Protein AF-A0A356QE38-F1 (afdb_monomer_lite)

Sequence (37 aa):
MAQAPLQVVWFKRDLRIHDHAPLANAAAAGPVLPLFA

Foldseek 3Di:
DDDQDEAEAECEVNPDPPPDVSNVVRVVRHHYDY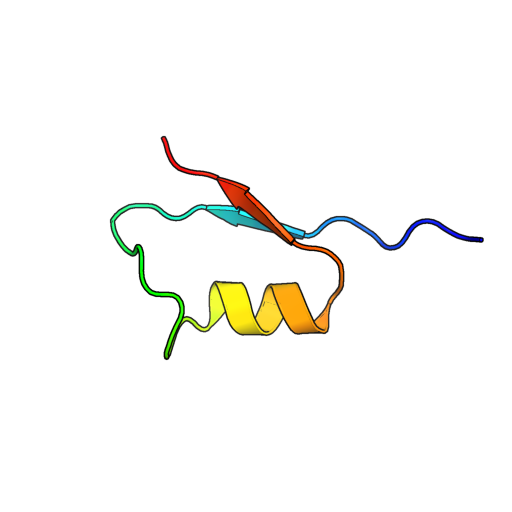DYD

Structure (mmCIF, N/CA/C/O backbone):
data_AF-A0A356QE38-F1
#
_entry.id   AF-A0A356QE38-F1
#
loop_
_atom_site.group_PDB
_atom_site.id
_atom_site.type_symbol
_atom_site.label_atom_id
_atom_site.label_alt_id
_atom_site.label_comp_id
_atom_site.label_asym_id
_atom_site.label_entity_id
_atom_site.label_seq_id
_atom_site.pdbx_PDB_ins_code
_atom_site.Cartn_x
_atom_site.Cartn_y
_atom_site.Cartn_z
_atom_site.occupancy
_atom_site.B_iso_or_equiv
_atom_site.auth_seq_id
_atom_site.auth_comp_id
_atom_site.auth_asym_id
_atom_site.auth_atom_id
_atom_site.pdbx_PDB_model_num
ATOM 1 N N . MET A 1 1 ? -19.018 3.960 16.623 1.00 52.94 1 MET A N 1
ATOM 2 C CA . MET A 1 1 ? -18.355 3.055 15.660 1.00 52.94 1 MET A CA 1
ATOM 3 C C . MET A 1 1 ? -16.867 3.189 15.923 1.00 52.94 1 MET A C 1
ATOM 5 O O . MET A 1 1 ? -16.402 4.319 15.969 1.00 52.94 1 MET A O 1
ATOM 9 N N . ALA A 1 2 ? -16.160 2.106 16.249 1.00 67.69 2 ALA A N 1
ATOM 10 C CA . ALA A 1 2 ? -14.722 2.195 16.503 1.00 67.69 2 ALA A CA 1
ATOM 11 C C . ALA A 1 2 ? -14.004 2.540 15.188 1.00 67.69 2 ALA A C 1
ATOM 13 O O . ALA A 1 2 ? -14.284 1.923 14.162 1.00 67.69 2 ALA A O 1
ATOM 14 N N . G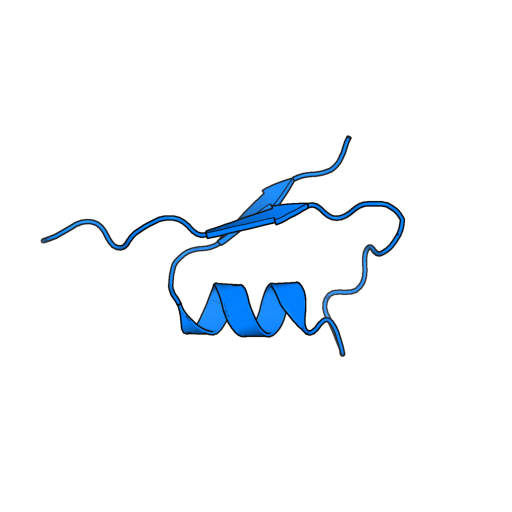LN A 1 3 ? -13.130 3.544 15.208 1.00 79.69 3 GLN A N 1
ATOM 15 C CA . GLN A 1 3 ? -12.353 3.936 14.036 1.00 79.69 3 GLN A CA 1
ATOM 16 C C . GLN A 1 3 ? -11.320 2.838 13.745 1.00 79.69 3 GLN A C 1
ATOM 18 O O . GLN A 1 3 ? -10.494 2.532 14.604 1.00 79.69 3 GLN A O 1
ATOM 23 N N . ALA A 1 4 ? -11.369 2.235 12.555 1.00 83.75 4 ALA A N 1
ATOM 24 C CA . ALA A 1 4 ? -10.345 1.285 12.128 1.00 83.75 4 ALA A CA 1
ATOM 25 C C . ALA A 1 4 ? -8.975 1.992 12.023 1.00 83.75 4 ALA A C 1
ATOM 27 O O . ALA A 1 4 ? -8.929 3.150 11.590 1.00 83.75 4 ALA A O 1
ATOM 28 N N . PRO A 1 5 ? -7.865 1.335 12.410 1.00 91.00 5 PRO A N 1
ATOM 29 C CA . PRO A 1 5 ? -6.536 1.931 12.330 1.00 91.00 5 PRO A CA 1
ATOM 30 C C . PRO A 1 5 ? -6.167 2.237 10.873 1.00 91.00 5 PRO A C 1
ATOM 32 O O . PRO A 1 5 ? -6.239 1.366 10.003 1.00 91.00 5 PRO A O 1
ATOM 35 N N . LEU A 1 6 ? -5.765 3.483 10.617 1.00 95.75 6 LEU A N 1
ATOM 36 C CA . LEU A 1 6 ? -5.361 3.958 9.295 1.00 95.75 6 LEU A CA 1
ATOM 37 C C . LEU A 1 6 ? -4.008 3.352 8.898 1.00 95.75 6 LEU A C 1
ATOM 39 O O . LEU A 1 6 ? -3.036 3.446 9.647 1.00 95.75 6 LEU A O 1
ATOM 43 N N . GLN A 1 7 ? -3.943 2.772 7.706 1.00 97.62 7 GLN A N 1
ATOM 44 C CA . GLN A 1 7 ? -2.733 2.197 7.129 1.00 97.62 7 GLN A CA 1
ATOM 45 C C . GLN A 1 7 ? -2.033 3.235 6.254 1.00 97.62 7 GLN A C 1
ATOM 47 O O . GLN A 1 7 ? -2.670 3.860 5.413 1.00 97.62 7 GLN A O 1
ATOM 52 N N . VAL A 1 8 ? -0.725 3.415 6.410 1.00 97.12 8 VAL A N 1
ATOM 53 C CA . VAL A 1 8 ? 0.048 4.369 5.601 1.00 97.12 8 VAL A CA 1
ATOM 54 C C . VAL A 1 8 ? 0.892 3.609 4.587 1.00 97.12 8 VAL A C 1
ATOM 56 O O . VAL A 1 8 ? 1.665 2.728 4.961 1.00 97.12 8 VAL A O 1
ATOM 59 N N . VAL A 1 9 ? 0.774 3.964 3.307 1.00 97.81 9 VAL A N 1
ATOM 60 C CA . VAL A 1 9 ? 1.561 3.356 2.223 1.00 97.81 9 VAL A CA 1
ATOM 61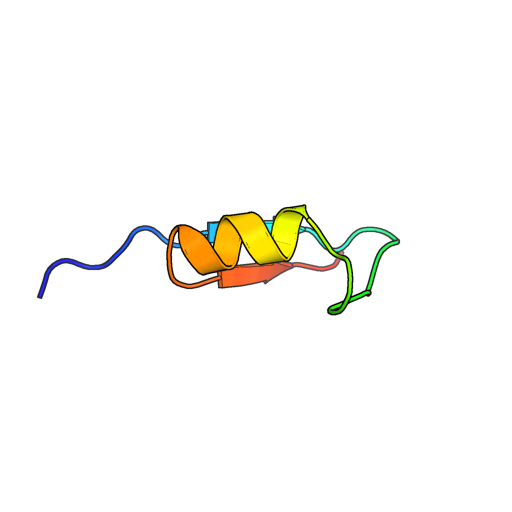 C C . VAL A 1 9 ? 2.386 4.439 1.544 1.00 97.81 9 VAL A C 1
ATOM 63 O O . VAL A 1 9 ? 1.833 5.347 0.933 1.00 97.81 9 VAL A O 1
ATOM 66 N N . TRP A 1 10 ? 3.713 4.348 1.635 1.00 97.31 10 TRP A N 1
ATOM 67 C CA . TRP A 1 10 ? 4.615 5.280 0.958 1.00 97.31 10 TRP A CA 1
ATOM 68 C C . TRP A 1 10 ? 4.954 4.779 -0.445 1.00 97.31 10 TRP A C 1
ATOM 70 O O . TRP A 1 10 ? 5.753 3.857 -0.629 1.00 97.31 10 TRP A O 1
ATOM 80 N N . PHE A 1 11 ? 4.364 5.435 -1.433 1.00 96.12 11 PHE A N 1
ATOM 81 C CA . PHE A 1 11 ? 4.702 5.307 -2.837 1.00 96.12 11 PHE A CA 1
ATOM 82 C C . PHE A 1 11 ? 6.016 6.056 -3.056 1.00 96.12 11 PHE A C 1
ATOM 84 O O . PHE A 1 11 ? 6.047 7.279 -3.088 1.00 96.12 11 PHE A O 1
ATOM 91 N N . LYS A 1 12 ? 7.133 5.327 -3.098 1.00 90.50 12 LYS A N 1
ATOM 92 C CA . LYS A 1 12 ? 8.451 5.907 -3.396 1.00 90.50 12 LYS A CA 1
ATOM 93 C C . LYS A 1 12 ? 8.568 6.111 -4.909 1.00 90.50 12 LYS A C 1
ATOM 95 O O . LYS A 1 12 ? 7.878 6.927 -5.496 1.00 90.50 12 LYS A O 1
ATOM 100 N N . ARG A 1 13 ? 9.399 5.309 -5.578 1.00 92.00 13 ARG A N 1
ATOM 101 C CA . ARG A 1 13 ? 9.458 5.252 -7.050 1.00 92.00 13 ARG A CA 1
ATOM 102 C C . ARG A 1 13 ? 8.452 4.271 -7.653 1.00 92.00 13 ARG A C 1
ATOM 104 O O . ARG A 1 13 ? 8.341 4.196 -8.870 1.00 92.00 13 ARG A O 1
ATOM 111 N N . ASP A 1 14 ? 7.759 3.505 -6.814 1.00 94.12 14 ASP A N 1
ATOM 112 C CA . ASP A 1 14 ? 6.722 2.577 -7.244 1.00 94.12 14 ASP A CA 1
ATOM 113 C C . ASP A 1 14 ? 5.359 3.251 -7.099 1.00 94.12 14 ASP A C 1
ATOM 115 O O . ASP A 1 14 ? 4.888 3.449 -5.982 1.00 94.12 14 ASP A O 1
ATOM 119 N N . LEU A 1 15 ? 4.773 3.647 -8.231 1.00 95.06 15 LEU A N 1
ATOM 120 C CA . LEU A 1 15 ? 3.447 4.265 -8.321 1.00 95.06 15 LEU A CA 1
ATOM 121 C C . LEU A 1 15 ? 2.365 3.267 -8.764 1.00 95.06 15 LEU A C 1
ATOM 123 O O . LEU A 1 15 ? 1.273 3.669 -9.169 1.00 95.06 15 LEU A O 1
ATOM 127 N N . ARG A 1 16 ? 2.664 1.961 -8.751 1.00 95.88 16 ARG A N 1
ATOM 128 C CA . ARG A 1 16 ? 1.741 0.934 -9.242 1.00 95.88 16 ARG A CA 1
ATOM 129 C C . ARG A 1 16 ? 0.607 0.696 -8.243 1.00 95.88 16 ARG A C 1
ATOM 131 O O . ARG A 1 16 ? 0.815 0.627 -7.036 1.00 95.88 16 ARG A O 1
ATOM 138 N N . ILE A 1 17 ? -0.603 0.525 -8.771 1.00 95.75 17 ILE A N 1
ATOM 139 C CA . ILE A 1 17 ? -1.780 0.081 -8.002 1.00 95.75 17 ILE A CA 1
ATOM 140 C C . ILE A 1 17 ? -2.085 -1.406 -8.219 1.00 95.75 17 ILE A C 1
ATOM 142 O O . ILE A 1 17 ? -2.658 -2.056 -7.351 1.00 95.75 17 ILE A O 1
ATOM 146 N N . HIS A 1 18 ? -1.674 -1.953 -9.364 1.00 97.25 18 HIS A N 1
ATOM 147 C CA . HIS A 1 18 ? -1.740 -3.378 -9.667 1.00 97.25 18 HIS A CA 1
ATOM 148 C C . HIS A 1 18 ? -0.426 -4.046 -9.273 1.00 97.25 18 HIS A C 1
ATOM 150 O O . HIS A 1 18 ? 0.635 -3.456 -9.465 1.00 97.25 18 HIS A O 1
ATOM 156 N N . ASP A 1 19 ? -0.508 -5.273 -8.754 1.00 96.62 19 ASP A N 1
ATOM 157 C CA . ASP A 1 19 ? 0.664 -6.049 -8.322 1.00 96.62 19 ASP A CA 1
ATOM 158 C C . ASP A 1 19 ? 1.547 -5.300 -7.298 1.00 96.62 19 ASP A C 1
ATOM 160 O O . ASP A 1 19 ? 2.775 -5.357 -7.306 1.00 96.62 19 ASP A O 1
ATOM 164 N N . HIS A 1 20 ? 0.902 -4.543 -6.405 1.00 97.12 20 HIS A N 1
ATOM 165 C CA . HIS A 1 20 ? 1.574 -3.756 -5.377 1.00 97.12 20 HIS A CA 1
ATOM 166 C C . HIS A 1 20 ? 1.291 -4.349 -3.992 1.00 97.12 20 HIS A C 1
ATOM 168 O O . HIS A 1 20 ? 0.333 -3.975 -3.312 1.00 97.12 20 HIS A O 1
ATOM 174 N N . ALA A 1 21 ? 2.134 -5.298 -3.572 1.00 97.31 21 ALA A N 1
ATOM 175 C CA . ALA A 1 21 ? 1.968 -6.038 -2.317 1.00 97.31 21 ALA A CA 1
ATOM 176 C C . ALA A 1 21 ? 1.777 -5.146 -1.064 1.00 97.31 21 ALA A C 1
ATOM 178 O O . ALA A 1 21 ? 0.887 -5.448 -0.269 1.00 97.3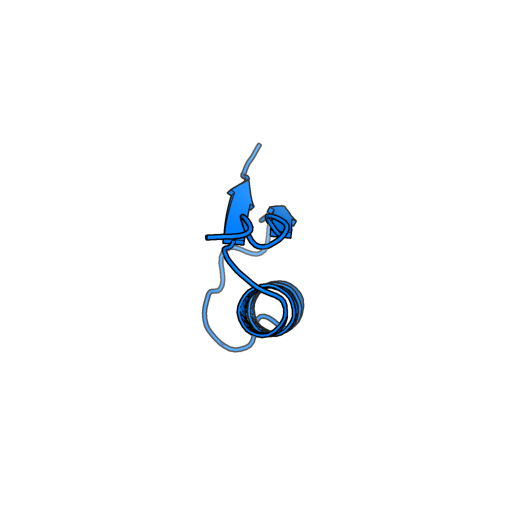1 21 ALA A O 1
ATOM 179 N N . PRO A 1 22 ? 2.513 -4.026 -0.878 1.00 96.69 22 PRO A N 1
ATOM 180 C CA . PRO A 1 22 ? 2.276 -3.117 0.247 1.00 96.69 22 PRO A CA 1
ATOM 181 C C . PRO A 1 22 ? 0.864 -2.524 0.264 1.00 96.69 22 PRO A C 1
ATOM 183 O O . PRO A 1 22 ? 0.230 -2.481 1.318 1.00 96.69 22 PRO A O 1
ATOM 186 N N . LEU A 1 23 ? 0.352 -2.103 -0.898 1.00 97.62 23 LEU A N 1
ATOM 187 C CA . LEU A 1 23 ? -1.001 -1.561 -1.017 1.00 97.62 23 LEU A CA 1
ATOM 188 C C . LEU A 1 23 ? -2.058 -2.637 -0.763 1.00 97.62 23 LEU A C 1
ATOM 190 O O . LEU A 1 23 ? -3.018 -2.373 -0.044 1.00 97.62 23 LEU A O 1
ATOM 194 N N . ALA A 1 24 ? -1.870 -3.844 -1.302 1.00 97.81 24 ALA A N 1
ATOM 195 C CA . ALA A 1 24 ? -2.790 -4.958 -1.085 1.00 97.81 24 ALA A CA 1
ATOM 196 C C . ALA A 1 24 ? -2.889 -5.335 0.404 1.00 97.81 24 ALA A C 1
ATOM 198 O O . ALA A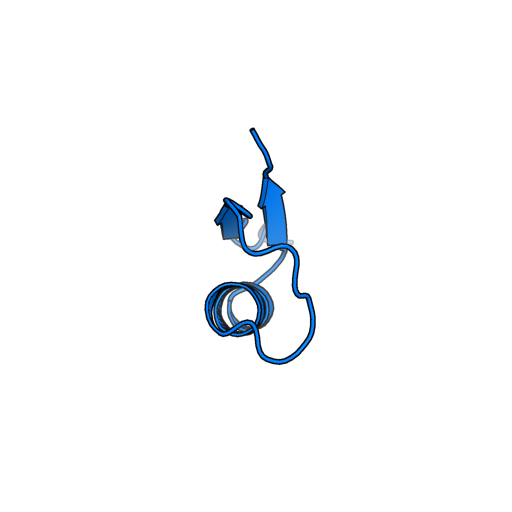 1 24 ? -3.989 -5.464 0.941 1.00 97.81 24 ALA A O 1
ATOM 199 N N . ASN A 1 25 ? -1.748 -5.434 1.091 1.00 97.69 25 ASN A N 1
ATOM 200 C CA . ASN A 1 25 ? -1.705 -5.749 2.519 1.00 97.69 25 ASN A CA 1
ATOM 201 C C . ASN A 1 25 ? -2.361 -4.652 3.369 1.00 97.69 25 ASN A C 1
ATOM 203 O O . ASN A 1 25 ? -3.133 -4.953 4.278 1.00 97.69 25 ASN A O 1
ATOM 207 N N . ALA A 1 26 ? -2.091 -3.382 3.056 1.00 97.44 26 ALA A N 1
ATOM 208 C CA . ALA A 1 26 ? -2.707 -2.252 3.744 1.00 97.44 26 ALA A CA 1
ATOM 209 C C . ALA A 1 26 ? -4.231 -2.226 3.542 1.00 97.44 26 ALA A C 1
ATOM 211 O O . ALA A 1 26 ? -4.975 -2.083 4.508 1.00 97.44 26 ALA A O 1
ATOM 212 N N . ALA A 1 27 ? -4.708 -2.441 2.313 1.00 96.56 27 ALA A N 1
ATOM 213 C CA . ALA A 1 27 ? -6.138 -2.465 2.009 1.00 96.56 27 ALA A CA 1
ATOM 214 C C . ALA A 1 27 ? -6.881 -3.601 2.735 1.00 96.56 27 ALA A C 1
ATOM 216 O O . ALA A 1 27 ? -8.036 -3.430 3.119 1.00 96.56 27 ALA A O 1
ATOM 217 N N . ALA A 1 28 ? -6.220 -4.740 2.967 1.00 96.56 28 ALA A N 1
ATOM 218 C CA . ALA A 1 28 ? -6.776 -5.835 3.760 1.00 96.56 28 ALA A CA 1
ATOM 219 C C . ALA A 1 28 ? -6.848 -5.514 5.267 1.00 96.56 28 ALA A C 1
ATOM 221 O O . ALA A 1 28 ? -7.716 -6.037 5.964 1.00 96.56 28 ALA A O 1
ATOM 222 N N . ALA A 1 29 ? -5.953 -4.661 5.774 1.00 95.75 29 ALA A N 1
ATOM 223 C CA . ALA A 1 29 ? -5.889 -4.279 7.185 1.00 95.75 29 ALA A CA 1
ATOM 224 C C . ALA A 1 29 ? -6.803 -3.093 7.547 1.00 95.75 29 ALA A C 1
ATOM 226 O O . ALA A 1 29 ? -7.136 -2.918 8.722 1.00 95.75 29 ALA A O 1
ATOM 227 N N . GLY A 1 30 ? -7.224 -2.281 6.571 1.00 95.25 30 GLY A N 1
ATOM 228 C CA . GLY A 1 30 ? -8.167 -1.189 6.802 1.00 95.25 30 GLY A CA 1
ATOM 229 C C . GLY A 1 30 ? -8.055 -0.031 5.805 1.00 95.25 30 GLY A C 1
ATOM 230 O O . GLY A 1 30 ? -7.505 -0.188 4.715 1.00 95.25 30 GLY A O 1
ATOM 231 N N . PRO A 1 31 ? -8.588 1.153 6.166 1.00 96.69 31 PRO A N 1
ATOM 232 C CA . PRO A 1 31 ? -8.466 2.360 5.354 1.00 96.69 31 PRO A CA 1
ATOM 233 C C . PRO A 1 31 ? -6.998 2.707 5.085 1.00 96.69 31 PRO A C 1
ATOM 235 O O . PRO A 1 31 ? -6.173 2.632 5.995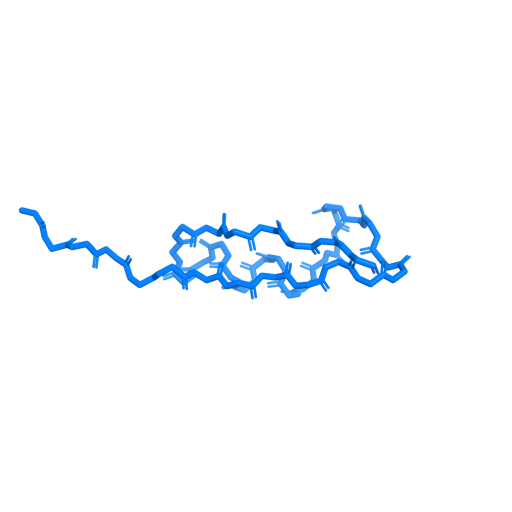 1.00 96.69 31 PRO A O 1
ATOM 238 N N . VAL A 1 32 ? -6.681 3.126 3.858 1.00 97.56 32 VAL A N 1
ATOM 239 C CA . VAL A 1 32 ? -5.305 3.406 3.420 1.00 97.56 32 VAL A CA 1
ATOM 240 C C . VAL A 1 32 ? -5.117 4.891 3.118 1.00 97.56 32 VAL A C 1
ATOM 242 O O . VAL A 1 32 ? -5.905 5.484 2.385 1.00 97.56 32 VAL A O 1
ATOM 245 N N . LEU A 1 33 ? -4.033 5.468 3.633 1.00 97.38 33 LEU A N 1
ATOM 246 C CA . LEU A 1 33 ? -3.506 6.775 3.261 1.00 97.38 33 LEU A CA 1
ATOM 247 C C . LEU A 1 33 ? -2.227 6.593 2.418 1.00 97.38 33 LEU A C 1
ATOM 249 O O . LEU A 1 33 ? -1.168 6.273 2.969 1.00 97.38 33 LEU A O 1
ATOM 253 N N . PRO A 1 34 ? -2.302 6.775 1.090 1.00 96.88 34 PRO A N 1
ATOM 254 C CA . PRO A 1 34 ? -1.130 6.775 0.225 1.00 96.88 34 PRO A CA 1
ATOM 255 C C . PRO A 1 34 ? -0.347 8.090 0.373 1.00 96.88 34 PRO A C 1
ATOM 257 O O . PRO A 1 34 ? -0.926 9.173 0.305 1.00 96.88 34 PRO A O 1
ATOM 260 N N . LEU A 1 35 ? 0.971 8.002 0.556 1.00 97.25 35 LEU A N 1
ATOM 261 C CA . LEU A 1 35 ? 1.890 9.143 0.622 1.00 97.25 35 LEU A CA 1
ATOM 262 C C . LEU A 1 35 ? 2.914 9.067 -0.510 1.00 97.25 35 LEU A C 1
ATOM 264 O O . LEU A 1 35 ? 3.397 7.985 -0.835 1.00 97.25 35 LEU A O 1
ATOM 268 N N . PHE A 1 36 ? 3.286 10.219 -1.057 1.00 95.25 36 PHE A N 1
ATOM 269 C CA . PHE A 1 36 ? 4.355 10.385 -2.040 1.00 95.25 36 PHE A CA 1
ATOM 270 C C . PHE A 1 36 ? 5.130 11.661 -1.686 1.00 95.25 36 PHE A C 1
ATOM 272 O O . PHE A 1 36 ? 4.511 12.670 -1.345 1.00 95.25 36 PHE A O 1
ATOM 279 N N . ALA A 1 37 ? 6.460 11.592 -1.713 1.00 88.38 37 ALA A N 1
ATOM 280 C CA . ALA A 1 37 ? 7.377 12.682 -1.380 1.00 88.38 37 ALA A CA 1
ATOM 281 C C . ALA A 1 37 ? 8.667 12.539 -2.189 1.00 88.38 37 ALA A C 1
ATOM 283 O O . ALA A 1 37 ? 9.090 11.372 -2.388 1.00 88.38 37 ALA A O 1
#

Radius of gyration: 10.55 Å; chains: 1; bounding box: 28×19×26 Å

Secondary structure (DSSP, 8-state):
-PPPPPEEEE-SS---SSS-HHHHHHHHHS-EEEE--

pLDDT: mean 93.22, std 8.93, range [52.94, 97.81]